Protein AF-X0YVW4-F1 (afdb_monomer)

Foldseek 3Di:
DCVVCVVVVHDDDPDLWDDDPLDIDGDDPVSVVVSVVVNVVSVVVVVD

Mean predicted aligned error: 2.66 Å

Organism: NCBI:txid412755

InterPro domains:
  IPR002818 DJ-1/PfpI [PF01965] (3-41)
  IPR029062 Class I glutamine amidotransferase-like [G3DSA:3.40.50.880] (1-48)
  IPR029062 Class I glutamine amidotransferase-like [SSF52317] (2-43)

pLDDT: mean 95.39, std 5.54, range [67.19, 98.69]

Nearest PDB structures (foldseek):
  8xow-assembly1_w2  TM=3.768E-01  e=7.964E+00  Escherichia phage Lambda

Structure (mmCIF, N/CA/C/O backbone):
data_AF-X0YVW4-F1
#
_entry.id   AF-X0YVW4-F1
#
loop_
_atom_site.group_PDB
_atom_site.id
_atom_site.type_symbol
_atom_site.label_atom_id
_atom_site.label_alt_id
_atom_site.label_comp_id
_atom_site.label_asym_id
_atom_site.label_entity_id
_atom_site.label_seq_id
_atom_site.pdbx_PDB_ins_code
_atom_site.Cartn_x
_atom_site.Cartn_y
_atom_site.Cartn_z
_atom_site.occupancy
_atom_site.B_iso_or_equiv
_atom_site.auth_seq_id
_atom_site.auth_comp_id
_atom_site.auth_asym_id
_atom_site.auth_atom_id
_atom_site.pdbx_PDB_model_num
ATOM 1 N N . ILE A 1 1 ? 12.311 -0.098 -7.267 1.00 76.56 1 ILE A N 1
ATOM 2 C CA . ILE A 1 1 ? 11.275 -0.671 -6.376 1.00 76.56 1 ILE A CA 1
ATOM 3 C C . ILE A 1 1 ? 10.841 -2.083 -6.757 1.00 76.56 1 ILE A C 1
ATOM 5 O O . ILE A 1 1 ? 10.901 -2.939 -5.893 1.00 76.56 1 ILE A O 1
ATOM 9 N N . ALA A 1 2 ? 10.422 -2.378 -7.999 1.00 87.44 2 ALA A N 1
ATOM 10 C CA . ALA A 1 2 ? 9.881 -3.706 -8.327 1.00 87.44 2 ALA A CA 1
ATOM 11 C C . ALA A 1 2 ? 10.930 -4.825 -8.189 1.00 87.44 2 ALA A C 1
ATOM 13 O O . ALA A 1 2 ? 10.636 -5.884 -7.641 1.00 87.44 2 ALA A O 1
ATOM 14 N N . THR A 1 3 ? 12.162 -4.574 -8.642 1.00 93.19 3 THR A N 1
ATOM 15 C CA . THR A 1 3 ? 13.298 -5.492 -8.461 1.00 93.19 3 THR A CA 1
ATOM 16 C C . THR A 1 3 ? 13.627 -5.691 -6.984 1.00 93.19 3 THR A C 1
ATOM 18 O O . THR A 1 3 ? 13.768 -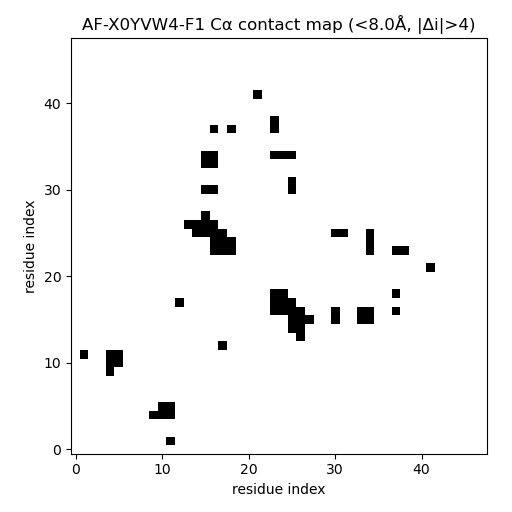6.823 -6.538 1.00 93.19 3 THR A O 1
ATOM 21 N N . ASP A 1 4 ? 13.675 -4.606 -6.210 1.00 95.00 4 ASP A N 1
ATOM 22 C CA . ASP A 1 4 ? 13.991 -4.643 -4.777 1.00 95.00 4 ASP A CA 1
ATOM 23 C C . ASP A 1 4 ? 12.922 -5.409 -3.986 1.00 95.00 4 ASP A C 1
ATOM 25 O O . ASP A 1 4 ? 13.247 -6.231 -3.135 1.00 95.00 4 ASP A O 1
ATOM 29 N N . LEU A 1 5 ? 11.644 -5.208 -4.329 1.00 93.31 5 LEU A N 1
ATOM 30 C CA . LEU A 1 5 ? 10.514 -5.922 -3.740 1.00 93.31 5 LEU A CA 1
ATOM 31 C C . LEU A 1 5 ? 10.611 -7.428 -3.999 1.00 93.31 5 LEU A C 1
ATOM 33 O O . LEU A 1 5 ? 10.453 -8.213 -3.069 1.00 93.31 5 LEU A O 1
ATOM 37 N N . LYS A 1 6 ? 10.919 -7.832 -5.239 1.00 94.69 6 LYS A N 1
ATOM 38 C CA . LYS A 1 6 ? 11.116 -9.247 -5.591 1.00 94.69 6 LYS A CA 1
ATOM 39 C C . LYS A 1 6 ? 12.302 -9.855 -4.845 1.00 94.69 6 LYS A C 1
ATOM 41 O O . LYS A 1 6 ? 12.185 -10.960 -4.326 1.00 94.69 6 LYS A O 1
ATOM 46 N N . ASN A 1 7 ? 13.413 -9.126 -4.742 1.00 96.69 7 ASN A N 1
ATOM 47 C CA . ASN A 1 7 ? 14.592 -9.570 -3.992 1.00 96.69 7 ASN A CA 1
ATOM 48 C C . ASN A 1 7 ? 14.295 -9.744 -2.494 1.00 96.69 7 ASN A C 1
ATOM 50 O O . ASN A 1 7 ? 14.864 -10.626 -1.858 1.00 96.69 7 ASN A O 1
ATOM 54 N N . ALA A 1 8 ? 13.380 -8.944 -1.943 1.00 96.19 8 ALA A N 1
ATOM 55 C CA . ALA A 1 8 ? 12.891 -9.072 -0.573 1.00 96.19 8 ALA A CA 1
ATOM 56 C C . ALA A 1 8 ? 11.824 -10.176 -0.388 1.00 96.19 8 ALA A C 1
ATOM 58 O O . ALA A 1 8 ? 11.301 -10.334 0.713 1.00 96.19 8 ALA A O 1
ATOM 59 N N . GLY A 1 9 ? 11.484 -10.934 -1.439 1.00 96.38 9 GLY A N 1
ATOM 60 C CA . GLY A 1 9 ? 10.474 -12.000 -1.403 1.00 96.38 9 GLY A CA 1
ATOM 61 C C . GLY A 1 9 ? 9.029 -11.529 -1.604 1.00 96.38 9 GLY A C 1
ATOM 62 O O . GLY A 1 9 ? 8.103 -12.327 -1.479 1.00 96.38 9 GLY A O 1
ATOM 63 N N . GLY A 1 10 ? 8.816 -10.252 -1.926 1.00 94.88 10 GLY A N 1
ATOM 64 C CA . GLY A 1 10 ? 7.499 -9.699 -2.221 1.00 94.88 10 GLY A CA 1
ATOM 65 C C . GLY A 1 10 ? 7.031 -10.000 -3.648 1.00 94.88 10 GLY A C 1
ATOM 66 O O . GLY A 1 10 ? 7.822 -10.049 -4.594 1.00 94.88 10 GLY A O 1
ATOM 67 N N . ASN A 1 11 ? 5.717 -10.151 -3.825 1.00 94.75 11 ASN A N 1
ATOM 68 C CA . ASN A 1 11 ? 5.108 -10.302 -5.143 1.00 94.75 11 ASN A CA 1
ATOM 69 C C . ASN A 1 11 ? 4.727 -8.930 -5.719 1.00 94.75 11 ASN A C 1
ATOM 71 O O . ASN A 1 11 ? 3.795 -8.287 -5.240 1.00 94.75 11 ASN A O 1
ATOM 75 N N . TYR A 1 12 ? 5.441 -8.473 -6.751 1.00 94.44 12 TYR A N 1
ATOM 76 C CA . TYR A 1 12 ? 5.093 -7.230 -7.443 1.00 94.44 12 TYR A CA 1
ATOM 77 C C . TYR A 1 12 ? 3.905 -7.451 -8.385 1.00 94.44 12 TYR A C 1
ATOM 79 O O . TYR A 1 12 ? 4.002 -8.242 -9.324 1.00 94.44 12 TYR A O 1
ATOM 87 N N . ILE A 1 13 ? 2.820 -6.705 -8.172 1.00 95.00 13 ILE A N 1
ATOM 88 C CA . ILE A 1 13 ? 1.608 -6.744 -8.994 1.00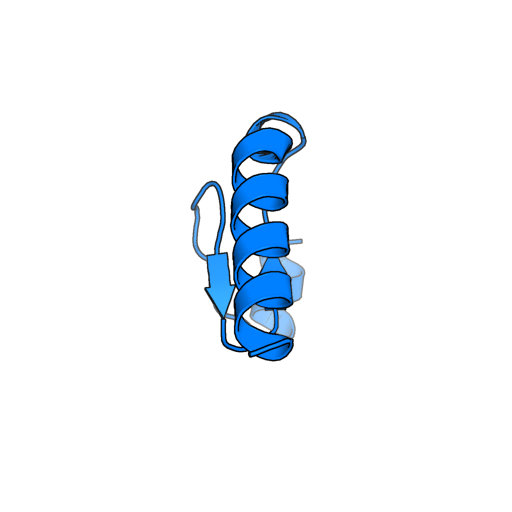 95.00 13 ILE A CA 1
ATOM 89 C C . ILE A 1 13 ? 1.428 -5.375 -9.646 1.00 95.00 13 ILE A C 1
ATOM 91 O O . ILE A 1 13 ? 1.343 -4.361 -8.955 1.00 95.00 13 ILE A O 1
ATOM 95 N N . ASP A 1 14 ? 1.347 -5.343 -10.976 1.00 95.06 14 ASP A N 1
ATOM 96 C CA . ASP A 1 14 ? 1.126 -4.104 -11.721 1.00 95.06 14 ASP A CA 1
ATOM 97 C C . ASP A 1 14 ? -0.357 -3.687 -11.671 1.00 95.06 14 ASP A C 1
ATOM 99 O O . ASP A 1 14 ? -1.146 -3.980 -12.569 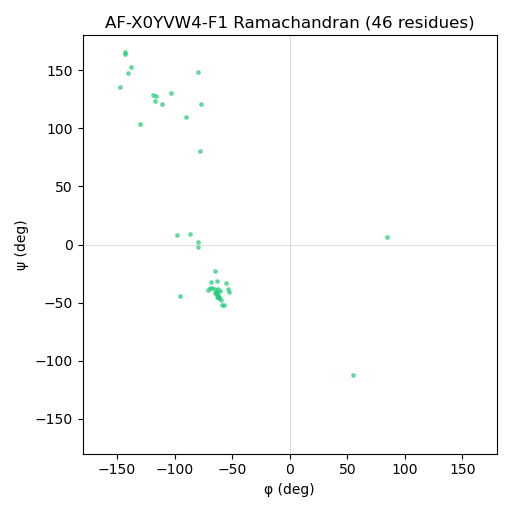1.00 95.06 14 ASP A O 1
ATOM 103 N N . LYS A 1 15 ? -0.755 -3.054 -10.562 1.00 96.81 15 LYS A N 1
ATOM 104 C CA . LYS A 1 15 ? -2.116 -2.571 -10.293 1.00 96.81 15 LYS A CA 1
ATOM 105 C C . LYS A 1 15 ? -2.081 -1.208 -9.597 1.00 96.81 15 LYS A C 1
ATOM 107 O O . LYS A 1 15 ? 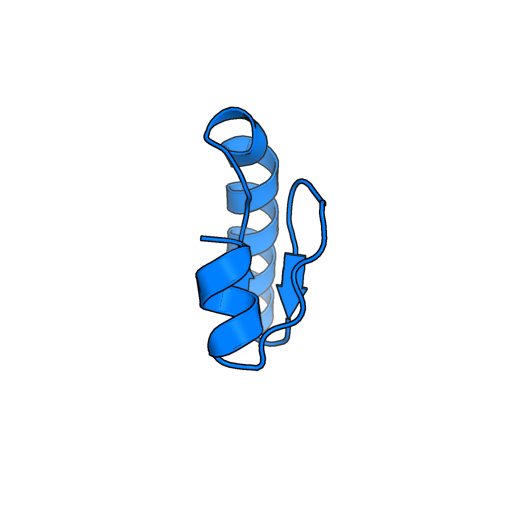-1.182 -0.960 -8.802 1.00 96.81 15 L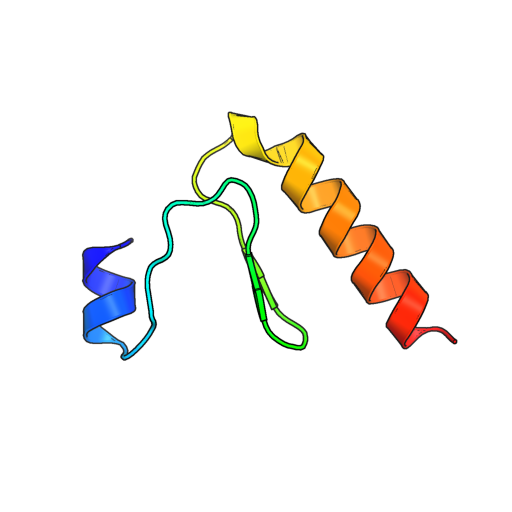YS A O 1
ATOM 112 N N . GLU A 1 16 ? -3.082 -0.359 -9.856 1.00 97.62 16 GLU A N 1
ATOM 113 C CA . GLU A 1 16 ? -3.188 0.988 -9.257 1.00 97.62 16 GLU A CA 1
ATOM 114 C C . GLU A 1 16 ? -3.110 0.974 -7.721 1.00 97.62 16 GLU A C 1
ATOM 116 O O . GLU A 1 16 ? -2.471 1.821 -7.102 1.00 97.62 16 GLU A O 1
ATOM 121 N N . VAL A 1 17 ? -3.720 -0.028 -7.091 1.00 98.19 17 VAL A N 1
ATOM 122 C CA . VAL A 1 17 ? -3.680 -0.230 -5.648 1.00 98.19 17 VAL A CA 1
ATOM 123 C C . VAL A 1 17 ? -3.728 -1.718 -5.332 1.00 98.19 17 VAL A C 1
ATOM 125 O O . VAL A 1 17 ? -4.524 -2.476 -5.903 1.00 98.19 17 VAL A O 1
ATOM 128 N N . VAL A 1 18 ? -2.873 -2.138 -4.408 1.00 98.12 18 VAL A N 1
ATOM 129 C CA . VAL A 1 18 ? -2.863 -3.483 -3.834 1.00 98.12 18 VAL A CA 1
ATOM 130 C C . VAL A 1 18 ? -3.105 -3.348 -2.338 1.00 98.12 18 VAL A C 1
ATOM 132 O O . VAL A 1 18 ? -2.431 -2.567 -1.665 1.00 98.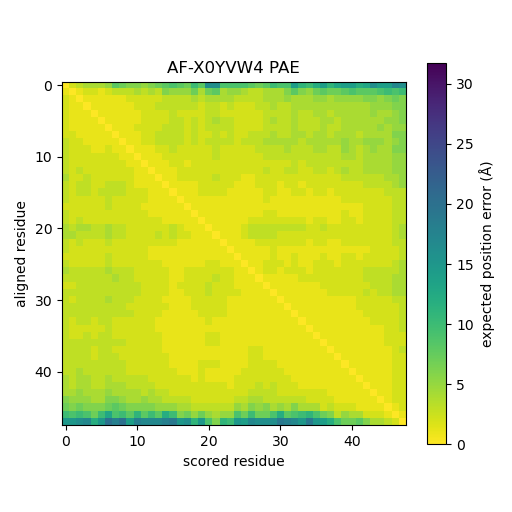12 18 VAL A O 1
ATOM 135 N N . VAL A 1 19 ? -4.081 -4.106 -1.841 1.00 97.88 19 VAL A N 1
ATOM 136 C CA . VAL A 1 19 ? -4.359 -4.260 -0.412 1.00 97.88 19 VAL A CA 1
ATOM 137 C C . VAL A 1 19 ? -3.989 -5.686 -0.034 1.00 97.88 19 VAL A C 1
ATOM 139 O O . VAL A 1 19 ? -4.535 -6.628 -0.609 1.00 97.88 19 VAL A O 1
ATOM 142 N N . ASP A 1 20 ? -3.061 -5.830 0.904 1.00 97.50 20 ASP A N 1
ATOM 143 C CA . ASP A 1 20 ? -2.616 -7.111 1.450 1.00 97.50 20 ASP A CA 1
ATOM 144 C C . ASP A 1 20 ? -2.649 -7.039 2.979 1.00 97.50 20 ASP A C 1
ATOM 146 O O . ASP A 1 20 ? -1.832 -6.361 3.606 1.00 97.50 20 ASP A O 1
ATOM 150 N N . GLY A 1 21 ? -3.660 -7.667 3.583 1.00 95.69 21 GLY A N 1
ATOM 151 C CA . GLY A 1 21 ? -3.925 -7.550 5.014 1.00 95.69 21 GLY A CA 1
ATOM 152 C C . GLY A 1 21 ? -4.086 -6.089 5.448 1.00 95.69 21 GLY A C 1
ATOM 153 O O . GLY A 1 21 ? -5.054 -5.425 5.083 1.00 95.69 21 GLY A O 1
ATOM 154 N N . ASN A 1 22 ? -3.132 -5.595 6.240 1.00 96.38 22 ASN A N 1
ATOM 155 C CA . ASN A 1 22 ? -3.082 -4.221 6.742 1.00 96.38 22 ASN A CA 1
ATOM 156 C C . ASN A 1 22 ? -2.168 -3.285 5.925 1.00 96.38 22 ASN A C 1
ATOM 158 O O . ASN A 1 22 ? -1.926 -2.154 6.349 1.00 96.38 22 ASN A O 1
ATOM 162 N N . LEU A 1 23 ? -1.648 -3.734 4.781 1.00 97.00 23 LEU A N 1
ATOM 163 C CA . LEU A 1 23 ? -0.806 -2.937 3.895 1.00 97.00 23 LEU A CA 1
ATOM 164 C C . LEU A 1 23 ? -1.597 -2.464 2.677 1.00 97.00 23 LEU A C 1
ATOM 166 O O . LEU A 1 23 ? -2.228 -3.255 1.980 1.00 97.00 23 LEU A O 1
ATOM 170 N N . VAL A 1 24 ? -1.505 -1.165 2.392 1.00 98.19 24 VAL A N 1
ATOM 171 C CA . VAL A 1 24 ? -2.002 -0.548 1.157 1.00 98.19 24 VAL A CA 1
ATOM 172 C C . VAL A 1 24 ? -0.799 0.017 0.414 1.00 98.19 24 VAL A C 1
ATOM 174 O O . VAL A 1 24 ? 0.004 0.739 1.002 1.00 98.19 24 VAL A O 1
ATOM 177 N N . THR A 1 25 ? -0.645 -0.325 -0.865 1.00 97.19 25 THR A N 1
ATOM 178 C CA . THR A 1 25 ? 0.474 0.133 -1.708 1.00 97.19 25 THR A CA 1
ATOM 179 C C . THR A 1 25 ? -0.011 0.521 -3.107 1.00 97.19 25 THR A C 1
ATOM 181 O O . THR A 1 25 ? -1.020 -0.004 -3.579 1.00 97.19 25 THR A O 1
ATOM 184 N N . SER A 1 26 ? 0.712 1.435 -3.763 1.00 97.50 26 SER A N 1
ATOM 185 C CA . SER A 1 26 ? 0.435 1.952 -5.116 1.00 97.50 26 SER A CA 1
ATOM 186 C C . SER A 1 26 ? 1.738 2.201 -5.885 1.00 97.50 26 SER A C 1
ATOM 188 O O . SER A 1 26 ? 2.816 2.185 -5.286 1.00 97.50 26 SER A O 1
ATOM 190 N N . ARG A 1 27 ? 1.668 2.392 -7.213 1.00 96.44 27 ARG A N 1
ATOM 191 C CA . ARG A 1 27 ? 2.863 2.384 -8.082 1.00 96.44 27 ARG A CA 1
ATOM 192 C C . ARG A 1 27 ? 3.425 3.776 -8.347 1.00 96.44 27 ARG A C 1
ATOM 194 O O . ARG A 1 27 ? 4.642 3.948 -8.337 1.00 96.44 27 ARG A O 1
ATOM 201 N N . ILE A 1 28 ? 2.549 4.739 -8.633 1.00 96.00 28 ILE A N 1
ATOM 202 C CA . ILE A 1 28 ? 2.902 6.078 -9.127 1.00 96.00 28 ILE A CA 1
ATOM 203 C C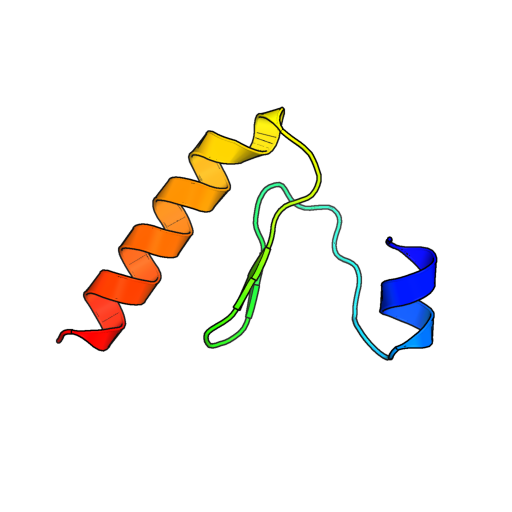 . ILE A 1 28 ? 1.977 7.159 -8.539 1.00 96.00 28 ILE A C 1
ATOM 205 O O . ILE A 1 28 ? 0.908 6.820 -8.031 1.00 96.00 28 ILE A O 1
ATOM 209 N N . PRO A 1 29 ? 2.340 8.456 -8.614 1.00 97.69 29 PRO A N 1
ATOM 210 C CA . PRO A 1 29 ? 1.504 9.544 -8.096 1.00 97.69 29 PRO A CA 1
ATOM 211 C C . PRO A 1 29 ? 0.075 9.581 -8.654 1.00 97.69 29 PRO A C 1
ATOM 213 O O . PRO A 1 29 ? -0.848 9.921 -7.919 1.00 97.69 29 PRO A O 1
ATOM 216 N N . ASP A 1 30 ? -0.130 9.178 -9.909 1.00 98.31 30 ASP A N 1
ATOM 217 C CA . ASP A 1 30 ? -1.460 9.150 -10.537 1.00 98.31 30 ASP A CA 1
ATOM 218 C C . ASP A 1 30 ? -2.416 8.143 -9.868 1.00 98.31 30 ASP A C 1
ATOM 220 O O . ASP A 1 30 ? -3.632 8.320 -9.914 1.00 98.31 30 ASP A O 1
ATOM 224 N N . ASP A 1 31 ? -1.882 7.128 -9.177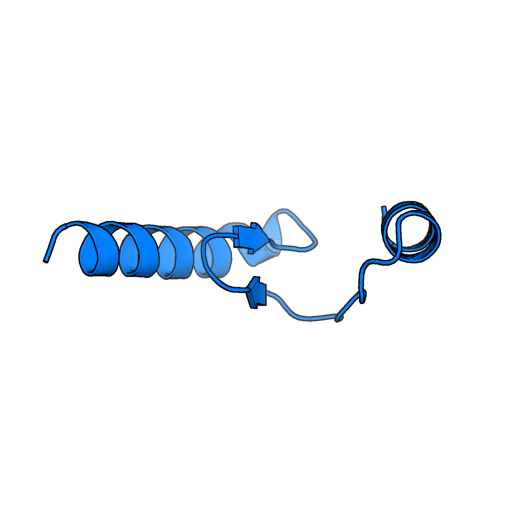 1.00 98.31 31 ASP A N 1
ATOM 225 C CA . ASP A 1 31 ? -2.668 6.135 -8.436 1.00 98.31 31 ASP A CA 1
ATOM 226 C C . ASP A 1 31 ? -3.147 6.665 -7.057 1.00 98.31 31 ASP A C 1
ATOM 228 O O . ASP A 1 31 ? -3.866 5.972 -6.328 1.00 98.31 31 ASP A O 1
ATOM 232 N N . LEU A 1 32 ? -2.775 7.896 -6.670 1.00 98.44 32 LEU A N 1
ATOM 233 C CA . LEU A 1 32 ? -3.088 8.481 -5.359 1.00 98.44 32 LEU A CA 1
ATOM 234 C C . LEU A 1 32 ? -4.588 8.446 -4.994 1.00 98.44 32 LEU A C 1
ATOM 236 O O . LEU A 1 32 ? -4.900 8.127 -3.843 1.00 98.44 32 LEU A O 1
ATOM 240 N N . PRO A 1 33 ? -5.547 8.707 -5.907 1.00 98.69 33 PRO A N 1
ATOM 241 C CA . PRO A 1 33 ? -6.967 8.583 -5.579 1.00 98.69 33 PRO A CA 1
ATOM 242 C C . PRO A 1 33 ? -7.365 7.161 -5.146 1.00 98.69 33 PRO A C 1
ATOM 244 O O . PRO A 1 33 ? -8.130 6.997 -4.191 1.00 98.69 33 PRO A O 1
ATOM 247 N N . ALA A 1 34 ? -6.824 6.128 -5.803 1.00 98.56 34 ALA A N 1
ATOM 248 C CA . ALA A 1 34 ? -7.095 4.728 -5.475 1.00 98.56 34 ALA A CA 1
ATOM 249 C C . ALA A 1 34 ? -6.439 4.316 -4.146 1.00 98.56 34 ALA A C 1
ATOM 251 O O . ALA A 1 34 ? -7.069 3.630 -3.329 1.00 98.56 34 ALA A O 1
ATOM 252 N N . PHE A 1 35 ? -5.217 4.797 -3.899 1.00 98.62 35 PHE A N 1
ATOM 253 C CA . PHE A 1 35 ? -4.503 4.629 -2.635 1.00 98.62 35 PHE A CA 1
ATOM 254 C C . PHE A 1 35 ? -5.285 5.209 -1.448 1.00 98.62 35 PHE A C 1
ATOM 256 O O . PHE A 1 35 ? -5.542 4.512 -0.461 1.00 98.62 35 PHE A O 1
ATOM 263 N N . CYS A 1 36 ? -5.707 6.475 -1.556 1.00 98.56 36 CYS A N 1
ATOM 264 C CA . CYS A 1 36 ? -6.433 7.184 -0.502 1.00 98.56 36 CYS A CA 1
ATOM 265 C C . CYS A 1 36 ? -7.762 6.497 -0.175 1.00 98.56 36 CYS A C 1
ATOM 267 O O . CYS A 1 36 ? -8.069 6.285 0.998 1.00 98.56 36 CYS A O 1
ATOM 269 N N . ARG A 1 37 ? -8.531 6.100 -1.199 1.00 98.56 37 ARG A N 1
ATOM 270 C CA . ARG A 1 37 ? -9.796 5.371 -1.018 1.00 98.56 37 ARG A CA 1
ATOM 271 C C . ARG A 1 37 ? -9.592 4.083 -0.218 1.00 98.56 37 ARG A C 1
ATOM 273 O O . ARG A 1 37 ? -10.246 3.901 0.804 1.00 98.56 37 ARG A O 1
ATOM 280 N N . SER A 1 38 ? -8.649 3.243 -0.642 1.00 98.31 38 SER A N 1
ATOM 281 C CA . SER A 1 38 ? -8.408 1.932 -0.022 1.00 98.31 38 SER A CA 1
ATOM 282 C C . SER A 1 38 ? -7.852 2.058 1.403 1.00 98.31 38 SER A C 1
ATOM 284 O O . SER A 1 38 ? -8.246 1.316 2.298 1.00 98.31 38 SER A O 1
ATOM 286 N N . THR A 1 39 ? -6.990 3.050 1.649 1.00 98.44 39 THR A N 1
ATOM 287 C CA . THR A 1 39 ? -6.467 3.351 2.993 1.00 98.44 39 THR A CA 1
ATOM 288 C C . THR A 1 39 ? -7.584 3.753 3.956 1.00 98.44 39 THR A C 1
ATOM 290 O O . THR A 1 39 ? -7.644 3.266 5.085 1.00 98.44 39 THR A O 1
ATOM 293 N N . LEU A 1 40 ? -8.506 4.614 3.513 1.00 98.31 40 LEU A N 1
ATOM 294 C CA . LEU A 1 40 ? -9.649 5.023 4.329 1.00 98.31 40 LEU A CA 1
ATOM 295 C C . LEU A 1 40 ? -10.593 3.852 4.624 1.00 98.31 40 LEU A C 1
ATOM 297 O O . LEU A 1 40 ? -11.125 3.769 5.730 1.00 98.31 40 LEU A O 1
ATOM 301 N N . GLU A 1 41 ? -10.810 2.954 3.662 1.00 98.06 41 GLU A N 1
ATOM 302 C CA . GLU A 1 41 ? -11.601 1.735 3.863 1.00 98.06 41 GLU A CA 1
ATOM 303 C C . GLU A 1 41 ? -10.964 0.809 4.902 1.00 98.06 41 GLU A C 1
ATOM 305 O O . GLU A 1 41 ? -11.658 0.364 5.818 1.00 98.06 41 GLU A O 1
ATOM 310 N N . LEU A 1 42 ? -9.647 0.593 4.822 1.00 97.75 42 LEU A N 1
ATOM 311 C CA . LEU A 1 42 ? -8.906 -0.229 5.778 1.00 97.75 42 LEU A CA 1
ATOM 312 C C . LEU A 1 42 ? -9.019 0.323 7.209 1.00 97.75 42 LEU A C 1
ATOM 314 O O . LEU A 1 42 ? -9.351 -0.415 8.137 1.00 97.75 42 LEU A O 1
ATOM 318 N N . ILE A 1 43 ? -8.811 1.631 7.390 1.00 97.56 43 ILE A N 1
ATOM 319 C CA . ILE A 1 43 ? -8.916 2.286 8.705 1.00 97.56 43 ILE A CA 1
ATOM 320 C C . ILE A 1 43 ? -10.347 2.197 9.251 1.00 97.56 43 ILE A C 1
ATOM 322 O O . ILE A 1 43 ? -10.550 1.928 10.434 1.00 97.56 43 ILE A O 1
ATOM 326 N N . LYS A 1 44 ? -11.361 2.396 8.399 1.00 97.19 44 LYS A N 1
ATOM 327 C CA . LYS A 1 44 ? -12.768 2.248 8.800 1.00 97.19 44 LYS A CA 1
ATOM 328 C C . LYS A 1 44 ? -13.097 0.821 9.232 1.00 97.19 44 LYS A C 1
ATOM 330 O O . LYS A 1 44 ? -13.875 0.657 10.166 1.00 97.19 44 LYS A O 1
ATOM 335 N N . ALA A 1 45 ? -12.543 -0.184 8.557 1.00 94.75 45 ALA A N 1
ATOM 336 C CA . ALA A 1 45 ? -12.757 -1.586 8.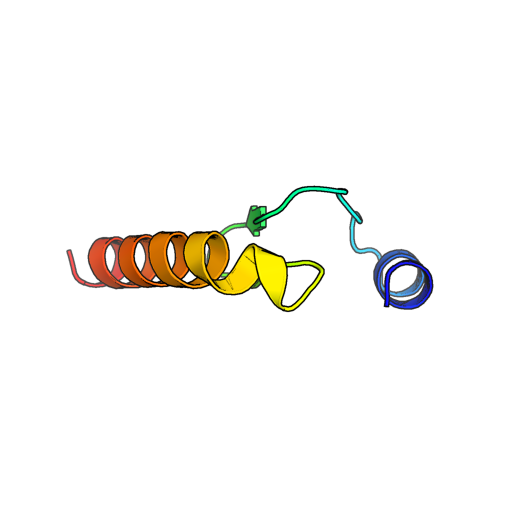899 1.00 94.75 45 ALA A CA 1
ATOM 337 C C . ALA A 1 45 ? -12.094 -1.966 10.231 1.00 94.75 45 ALA A C 1
ATOM 339 O O . ALA A 1 45 ? -12.689 -2.716 10.993 1.00 94.75 45 ALA A O 1
ATOM 340 N N . TYR A 1 46 ? -10.910 -1.422 10.530 1.00 93.44 46 TYR A N 1
ATOM 341 C CA . TYR A 1 46 ? -10.215 -1.656 11.802 1.00 93.44 46 TYR A CA 1
ATOM 342 C C . TYR A 1 46 ? -10.929 -1.031 13.013 1.00 93.44 46 TYR A C 1
ATOM 344 O O . TYR A 1 46 ? -10.861 -1.563 14.114 1.00 93.44 46 TYR A O 1
ATOM 352 N N . ASN A 1 47 ? -11.610 0.101 12.815 1.00 87.69 47 ASN A N 1
ATOM 353 C CA . ASN A 1 47 ? -12.314 0.824 13.880 1.00 87.69 47 ASN A CA 1
ATOM 354 C C . ASN A 1 47 ? -13.760 0.336 14.121 1.00 87.69 47 ASN A C 1
ATOM 356 O O . ASN A 1 47 ? -14.510 1.010 14.832 1.00 87.69 47 ASN A O 1
ATOM 360 N N . LYS A 1 48 ? -14.171 -0.772 13.498 1.00 67.19 48 LYS A N 1
ATOM 361 C CA . LYS A 1 48 ? -15.442 -1.457 13.771 1.00 67.19 48 LYS A CA 1
ATOM 362 C C . LYS A 1 48 ? -15.231 -2.592 14.759 1.00 67.19 48 LYS A C 1
ATOM 364 O O . LYS A 1 48 ? -16.133 -2.762 15.605 1.00 67.19 48 LYS A O 1
#

Radius of gyration: 11.86 Å; Cα contacts (8 Å, |Δi|>4): 38; chains: 1; bounding box: 30×22×26 Å

Secondary structure (DSSP, 8-state):
-HHHHHHTT-----SS-EEETTEEE-SSGGGHHHHHHHHHHHHHHHT-

Sequence (48 aa):
IATDLKNAGGNYIDKEVVVDGNLVTSRIPDDLPAFCRSTLELIKAYNK

Solvent-accessible surface area (backbone atoms only — not comparable to full-atom values): 3044 Å² total; per-residue (Å²): 106,65,68,57,37,43,74,73,72,43,86,80,71,102,48,54,53,48,78,56,94,94,44,74,48,58,78,54,79,87,26,46,70,55,37,52,52,53,48,53,50,53,55,56,61,72,76,106